Protein AF-A0A427Y6M8-F1 (afdb_monomer_lite)

Sequence (127 aa):
MPAAASPSAKWTPEHDTALLRAVVATVLANRRNIYATTGLEDVAGNGGSRINQKIQQMLKKLAAAQGRPDIVDDEVAANSTARGGGAGGAPKKVKKEKNAGGPSKKRKVKVEDSDDDIKVKVSDDDE

Foldseek 3Di:
DDPPDDPPDPDDLVNVVVVLLVVLLVCLVCVVVVCVDPPNVVVCPPPCPVVVVVSLVVSLVVCVVSVHSVSNVVSVVVVVVVVVPPPDCPDPPPPDDDDDDDDDDDDDDDDDDDDDDPPDDDDDDDD

Radius of gyration: 26.8 Å; chains: 1; bounding box: 79×78×35 Å

Secondary structure (DSSP, 8-state):
-PPP--S-PPP-HHHHHHHHHHHHHHHHHSHHHHHTSTT-GGG-TTTTHHHHHHHHHHHHHHHHHTT-THHHHHHHHHHHHHHH--S----------------------------------------

Organism: NCBI:txid105984

Structure (mmCIF, N/CA/C/O backbone):
data_AF-A0A427Y6M8-F1
#
_entry.id   AF-A0A427Y6M8-F1
#
loop_
_atom_site.group_PDB
_atom_site.id
_atom_site.type_symbol
_atom_site.label_atom_id
_atom_site.label_alt_id
_atom_site.label_comp_id
_atom_site.label_asym_id
_atom_site.label_entity_id
_atom_site.label_seq_id
_atom_site.pdbx_PDB_ins_code
_atom_site.Cartn_x
_atom_site.Cartn_y
_atom_site.Cartn_z
_atom_site.occupancy
_atom_site.B_iso_or_equiv
_atom_site.auth_seq_id
_atom_site.auth_comp_id
_atom_site.auth_asym_id
_atom_site.auth_atom_id
_atom_site.pdbx_PDB_model_num
ATOM 1 N N . MET A 1 1 ? 15.957 -28.138 4.719 1.00 49.00 1 MET A N 1
ATOM 2 C CA . MET A 1 1 ? 17.216 -27.894 3.986 1.00 49.00 1 MET A CA 1
ATOM 3 C C . MET A 1 1 ? 17.321 -26.398 3.729 1.00 49.00 1 MET A C 1
ATOM 5 O O . MET A 1 1 ? 16.416 -25.882 3.084 1.00 49.00 1 MET A O 1
ATOM 9 N N . PRO A 1 2 ? 18.308 -25.680 4.291 1.00 52.09 2 PRO A N 1
ATOM 10 C CA . PRO A 1 2 ? 18.488 -24.260 4.003 1.00 52.09 2 PRO A CA 1
ATOM 11 C C . PRO A 1 2 ? 19.021 -24.099 2.574 1.00 52.09 2 PRO A C 1
ATOM 13 O O . PRO A 1 2 ? 20.014 -24.724 2.206 1.00 52.09 2 PRO A O 1
ATOM 16 N N . ALA A 1 3 ? 18.322 -23.314 1.755 1.00 58.84 3 ALA A N 1
ATOM 17 C CA . ALA A 1 3 ? 18.738 -23.015 0.392 1.00 58.84 3 ALA A CA 1
ATOM 18 C C . ALA A 1 3 ? 20.065 -22.243 0.420 1.00 58.84 3 ALA A C 1
ATOM 20 O O . ALA A 1 3 ? 20.180 -21.232 1.114 1.00 58.84 3 ALA A O 1
ATOM 21 N N . ALA A 1 4 ? 21.065 -22.742 -0.309 1.00 55.09 4 ALA A N 1
ATOM 22 C CA . ALA A 1 4 ? 22.358 -22.091 -0.450 1.00 55.09 4 ALA A CA 1
ATOM 23 C C . ALA A 1 4 ? 22.159 -20.671 -1.002 1.00 55.09 4 ALA A C 1
ATOM 25 O O . ALA A 1 4 ? 21.616 -20.491 -2.096 1.00 55.09 4 ALA A O 1
ATOM 26 N N . ALA A 1 5 ? 22.565 -19.668 -0.221 1.00 59.62 5 ALA A N 1
ATOM 27 C CA . ALA A 1 5 ? 22.539 -18.276 -0.639 1.00 59.62 5 ALA A CA 1
ATOM 28 C C . ALA A 1 5 ? 23.424 -18.126 -1.882 1.00 59.62 5 ALA A C 1
ATOM 30 O O . ALA A 1 5 ? 24.639 -18.310 -1.831 1.00 59.62 5 ALA A O 1
ATOM 31 N N . SER A 1 6 ? 22.779 -17.857 -3.014 1.00 59.47 6 SER A N 1
ATOM 32 C CA . SER A 1 6 ? 23.452 -17.598 -4.282 1.00 59.47 6 SER A CA 1
ATOM 33 C C . SER A 1 6 ? 24.286 -16.312 -4.186 1.00 59.47 6 SER A C 1
ATOM 35 O O . SER A 1 6 ? 23.943 -15.432 -3.389 1.00 59.47 6 SER A O 1
ATOM 37 N N . PRO A 1 7 ? 25.380 -16.193 -4.967 1.00 60.91 7 PRO A N 1
ATOM 38 C CA . PRO A 1 7 ? 26.254 -15.022 -4.953 1.00 60.91 7 PRO A CA 1
ATOM 39 C C . PRO A 1 7 ? 25.424 -13.753 -5.138 1.00 60.91 7 PRO A C 1
ATOM 41 O O . PRO A 1 7 ? 24.526 -13.733 -5.978 1.00 60.91 7 PRO A O 1
ATOM 44 N N . SER A 1 8 ? 25.713 -12.739 -4.319 1.00 67.81 8 SER A N 1
ATOM 45 C CA . SER A 1 8 ? 25.026 -11.446 -4.214 1.00 67.81 8 SER A CA 1
ATOM 46 C C . SER A 1 8 ? 24.464 -10.954 -5.551 1.00 67.81 8 SER A C 1
ATOM 48 O O . SER A 1 8 ? 25.147 -10.300 -6.343 1.00 67.81 8 SER A O 1
ATOM 50 N N . ALA A 1 9 ? 23.197 -11.286 -5.810 1.00 74.56 9 ALA A N 1
ATOM 51 C CA . ALA A 1 9 ? 22.506 -10.846 -7.007 1.00 74.56 9 ALA A CA 1
ATOM 52 C C . ALA A 1 9 ? 22.528 -9.314 -7.029 1.00 74.56 9 ALA A C 1
ATOM 54 O O . ALA A 1 9 ? 22.143 -8.665 -6.053 1.00 74.56 9 ALA A O 1
ATOM 55 N N . LYS A 1 10 ? 23.027 -8.730 -8.124 1.00 84.56 10 LYS A N 1
ATOM 56 C CA . LYS A 1 10 ? 23.027 -7.275 -8.287 1.00 84.56 10 LYS A CA 1
ATOM 57 C C . LYS A 1 10 ? 21.583 -6.787 -8.242 1.00 84.56 10 LYS A C 1
ATOM 59 O O . LYS A 1 10 ? 20.711 -7.358 -8.894 1.00 84.56 10 LYS A O 1
ATOM 64 N N . TRP A 1 11 ? 21.341 -5.745 -7.459 1.00 87.06 11 TRP A N 1
ATOM 65 C CA . TRP A 1 11 ? 20.030 -5.123 -7.368 1.00 87.06 11 TRP A CA 1
ATOM 66 C C . TRP A 1 11 ? 19.650 -4.527 -8.729 1.00 87.06 11 TRP A C 1
ATOM 68 O O . TRP A 1 11 ? 20.402 -3.722 -9.280 1.00 87.06 11 TRP A O 1
ATOM 78 N N . THR A 1 12 ? 18.525 -4.960 -9.297 1.00 89.69 12 THR A N 1
ATOM 79 C CA . THR A 1 12 ? 18.011 -4.485 -10.584 1.00 89.69 12 THR A CA 1
ATOM 80 C C . THR A 1 12 ? 16.751 -3.644 -10.358 1.00 89.69 12 THR A C 1
ATOM 82 O O . THR A 1 12 ? 16.056 -3.845 -9.361 1.00 89.69 12 THR A O 1
ATOM 85 N N . PRO A 1 13 ? 16.382 -2.762 -11.304 1.00 86.38 13 PRO A N 1
ATOM 86 C CA . PRO A 1 13 ? 15.127 -2.003 -11.230 1.00 86.38 13 PRO A CA 1
ATOM 87 C C . PRO A 1 13 ? 13.860 -2.883 -11.198 1.00 86.38 13 PRO A C 1
ATOM 89 O O . PRO A 1 13 ? 12.780 -2.452 -10.784 1.00 86.38 13 PRO A O 1
ATOM 92 N N . GLU A 1 14 ? 13.967 -4.135 -11.648 1.00 87.50 14 GLU A N 1
ATOM 93 C CA . GLU A 1 14 ? 12.881 -5.113 -11.542 1.00 87.50 14 GLU A CA 1
ATOM 94 C C . GLU A 1 14 ? 12.641 -5.528 -10.089 1.00 87.50 14 GLU A C 1
ATOM 96 O O . GLU A 1 14 ? 11.488 -5.687 -9.683 1.00 87.50 14 GLU A O 1
ATOM 101 N N . HIS A 1 15 ? 13.703 -5.628 -9.281 1.00 89.06 15 HIS A N 1
ATOM 102 C CA . HIS A 1 15 ? 13.581 -5.885 -7.849 1.00 89.06 15 HIS A CA 1
ATOM 103 C C . HIS A 1 15 ? 12.894 -4.721 -7.131 1.00 89.06 15 HIS A C 1
ATOM 105 O O . HIS A 1 15 ? 12.022 -4.974 -6.304 1.00 89.06 15 HIS A O 1
ATOM 111 N N . ASP A 1 16 ? 13.192 -3.468 -7.499 1.00 89.12 16 ASP A N 1
ATOM 112 C CA . ASP A 1 16 ? 12.482 -2.296 -6.960 1.00 89.12 16 ASP A CA 1
ATOM 113 C C . ASP A 1 16 ? 10.986 -2.351 -7.272 1.00 89.12 16 ASP A C 1
ATOM 115 O O . ASP A 1 16 ? 10.144 -2.105 -6.408 1.00 89.12 16 ASP A O 1
ATOM 119 N N . THR A 1 17 ? 10.640 -2.755 -8.495 1.00 88.69 17 THR A N 1
ATOM 120 C CA . THR A 1 17 ? 9.244 -2.913 -8.921 1.00 88.69 17 THR A CA 1
ATOM 121 C C . THR A 1 17 ? 8.536 -4.012 -8.125 1.00 88.69 17 THR A C 1
ATOM 123 O O . THR A 1 17 ? 7.415 -3.818 -7.647 1.00 88.69 17 THR A O 1
ATOM 126 N N . ALA A 1 18 ? 9.177 -5.173 -7.973 1.00 90.19 18 ALA A N 1
ATOM 127 C CA . ALA A 1 18 ? 8.627 -6.297 -7.224 1.00 90.19 18 ALA A CA 1
ATOM 128 C C . ALA A 1 18 ? 8.467 -5.959 -5.736 1.00 90.19 18 ALA A C 1
ATOM 130 O O . ALA A 1 18 ? 7.437 -6.272 -5.136 1.00 90.19 18 ALA A O 1
ATOM 131 N N . LEU A 1 19 ? 9.451 -5.266 -5.158 1.00 91.06 19 LEU A N 1
ATOM 132 C CA . LEU A 1 19 ? 9.412 -4.791 -3.782 1.00 91.06 19 LEU A CA 1
ATOM 133 C C . LEU A 1 19 ? 8.274 -3.791 -3.584 1.00 91.06 19 LEU A C 1
ATOM 135 O O . LEU A 1 19 ? 7.488 -3.941 -2.652 1.00 91.06 19 LEU A O 1
ATOM 139 N N . LEU A 1 20 ? 8.136 -2.814 -4.483 1.00 90.62 20 LEU A N 1
ATOM 140 C CA . LEU A 1 20 ? 7.060 -1.829 -4.439 1.00 90.62 20 LEU A CA 1
ATOM 141 C C . LEU A 1 20 ? 5.686 -2.510 -4.458 1.00 90.62 20 LEU A C 1
ATOM 143 O O . LEU A 1 20 ? 4.834 -2.209 -3.620 1.00 90.62 20 LEU A O 1
ATOM 147 N N . ARG A 1 21 ? 5.493 -3.472 -5.367 1.00 90.81 21 ARG A N 1
ATOM 148 C CA . ARG A 1 21 ? 4.262 -4.265 -5.453 1.00 90.81 21 ARG A 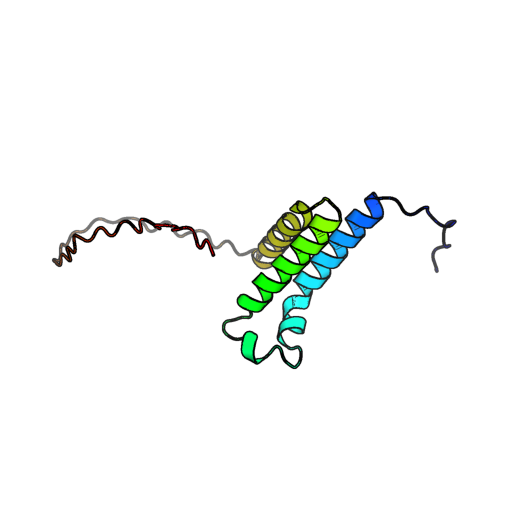CA 1
ATOM 149 C C . ARG A 1 21 ? 3.993 -5.030 -4.153 1.00 90.81 21 ARG A C 1
ATOM 151 O O . ARG A 1 21 ? 2.887 -4.961 -3.619 1.00 90.81 21 ARG A O 1
ATOM 158 N N . ALA A 1 22 ? 5.004 -5.703 -3.603 1.00 91.50 22 ALA A N 1
ATOM 159 C CA . ALA A 1 22 ? 4.880 -6.448 -2.351 1.00 91.50 22 ALA A CA 1
ATOM 160 C C . ALA A 1 22 ? 4.527 -5.539 -1.160 1.00 91.50 22 ALA A C 1
ATOM 162 O O . ALA A 1 22 ? 3.675 -5.893 -0.340 1.00 91.50 22 ALA A O 1
ATOM 163 N N . VAL A 1 23 ? 5.130 -4.350 -1.076 1.00 91.62 23 VAL A N 1
ATOM 164 C CA . VAL A 1 23 ? 4.834 -3.354 -0.035 1.00 91.62 23 VAL A CA 1
ATOM 165 C C . VAL A 1 23 ? 3.386 -2.881 -0.143 1.00 91.62 23 VAL A C 1
ATOM 167 O O . VAL A 1 23 ? 2.656 -2.920 0.850 1.00 91.62 23 VAL A O 1
ATOM 170 N N . VAL A 1 24 ? 2.938 -2.494 -1.341 1.00 91.19 24 VAL A N 1
ATOM 171 C CA . VAL A 1 24 ? 1.555 -2.055 -1.591 1.00 91.19 24 VAL A CA 1
ATOM 172 C C . VAL A 1 24 ? 0.562 -3.149 -1.190 1.00 91.19 24 VAL A C 1
ATOM 174 O O . VAL A 1 24 ? -0.352 -2.891 -0.401 1.00 91.19 24 VAL A O 1
ATOM 177 N N . ALA A 1 25 ? 0.768 -4.381 -1.660 1.00 90.50 25 ALA A N 1
ATOM 178 C CA . ALA A 1 25 ? -0.095 -5.516 -1.341 1.00 90.50 25 ALA A CA 1
ATOM 179 C C . ALA A 1 25 ? -0.159 -5.785 0.173 1.00 90.50 25 ALA A C 1
ATOM 181 O O . ALA A 1 25 ? -1.245 -5.950 0.736 1.00 90.50 25 ALA A O 1
ATOM 182 N N . THR A 1 26 ? 0.987 -5.750 0.859 1.00 92.25 26 THR A N 1
ATOM 183 C CA . THR A 1 26 ? 1.079 -5.995 2.308 1.00 92.25 26 THR A CA 1
ATOM 184 C C . THR A 1 26 ? 0.341 -4.929 3.116 1.00 92.25 26 THR A C 1
ATOM 186 O O . THR A 1 26 ? -0.396 -5.255 4.053 1.00 92.25 26 THR A O 1
ATOM 189 N N . VAL A 1 27 ? 0.482 -3.654 2.741 1.00 91.56 27 VAL A N 1
ATOM 190 C CA . VAL A 1 27 ? -0.231 -2.540 3.384 1.00 91.56 27 VAL A CA 1
ATOM 191 C C . VAL A 1 27 ? -1.738 -2.671 3.164 1.00 91.56 27 VAL A C 1
ATOM 193 O O . VAL A 1 27 ? -2.524 -2.537 4.104 1.00 91.56 27 VAL A O 1
ATOM 196 N N . LEU A 1 28 ? -2.162 -2.987 1.937 1.00 88.69 28 LEU A N 1
ATOM 197 C CA . LEU A 1 28 ? -3.576 -3.140 1.606 1.00 88.69 28 LEU A CA 1
ATOM 198 C C . LEU A 1 28 ? -4.218 -4.380 2.260 1.00 88.69 28 LEU A C 1
ATOM 200 O O 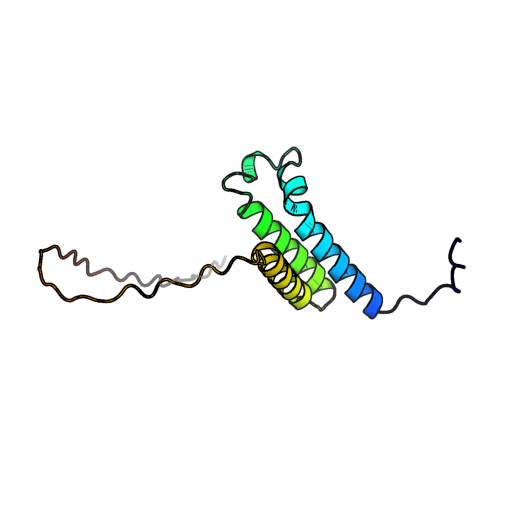. LEU A 1 28 ? -5.417 -4.352 2.566 1.00 88.69 28 LEU A O 1
ATOM 204 N N . ALA A 1 29 ? -3.461 -5.452 2.497 1.00 88.44 29 ALA A N 1
ATOM 205 C CA . ALA A 1 29 ? -3.923 -6.635 3.224 1.00 88.44 29 ALA A CA 1
ATOM 206 C C . ALA A 1 29 ? -4.108 -6.350 4.726 1.00 88.44 29 ALA A C 1
ATOM 208 O O . ALA A 1 29 ? -5.118 -6.738 5.315 1.00 88.44 29 ALA A O 1
ATOM 209 N N . ASN A 1 30 ? -3.194 -5.585 5.330 1.00 89.38 30 ASN A N 1
ATOM 210 C CA . ASN A 1 30 ? -3.181 -5.292 6.768 1.00 89.38 30 ASN A CA 1
ATOM 211 C C . ASN A 1 30 ? -3.960 -4.027 7.174 1.00 89.38 30 ASN A C 1
ATOM 213 O O . ASN A 1 30 ? -3.835 -3.557 8.303 1.00 89.38 30 ASN A O 1
ATOM 217 N N . ARG A 1 31 ? -4.821 -3.488 6.297 1.00 87.50 31 ARG A N 1
ATOM 218 C CA . ARG A 1 31 ? -5.593 -2.249 6.542 1.00 87.50 31 ARG A CA 1
ATOM 219 C C . ARG A 1 31 ? -6.344 -2.220 7.872 1.00 87.50 31 ARG A C 1
ATOM 221 O O . ARG A 1 31 ? -6.397 -1.179 8.512 1.00 87.50 31 ARG A O 1
ATOM 228 N N . ARG A 1 32 ? -6.903 -3.354 8.302 1.00 85.25 32 ARG A N 1
ATOM 229 C CA . ARG A 1 32 ? -7.625 -3.448 9.583 1.00 85.25 32 ARG A CA 1
ATOM 230 C C . ARG A 1 32 ? -6.732 -3.141 10.784 1.00 85.25 32 ARG A C 1
ATOM 232 O O . ARG A 1 32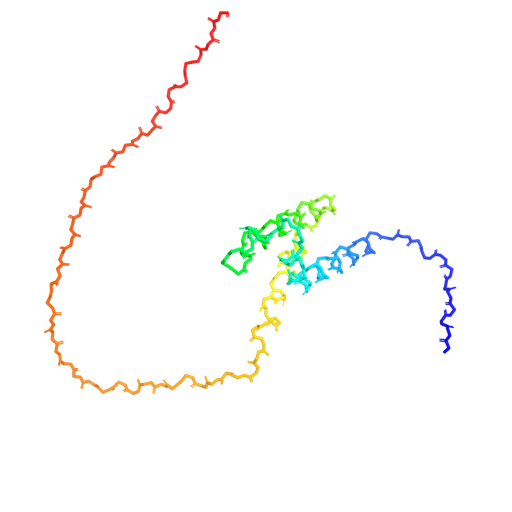 ? -7.175 -2.440 11.683 1.00 85.25 32 ARG A O 1
ATOM 239 N N . ASN A 1 33 ? -5.484 -3.605 10.765 1.00 89.06 33 ASN A N 1
ATOM 240 C CA . ASN A 1 33 ? -4.528 -3.338 11.841 1.00 89.06 33 ASN A CA 1
ATOM 241 C C . ASN A 1 33 ? -4.126 -1.858 11.853 1.00 89.06 33 ASN A C 1
ATOM 243 O O . ASN A 1 33 ? -3.985 -1.261 12.914 1.00 89.06 33 ASN A O 1
ATOM 247 N N . ILE A 1 34 ? -4.030 -1.243 10.670 1.00 88.06 34 ILE A N 1
ATOM 248 C CA . ILE A 1 34 ? -3.754 0.193 10.537 1.00 88.06 34 ILE A CA 1
ATOM 249 C C . ILE A 1 34 ? -4.897 1.023 11.143 1.00 88.06 34 ILE A C 1
ATOM 251 O O . ILE A 1 34 ? -4.649 2.029 11.796 1.00 88.06 34 ILE A O 1
ATOM 255 N N . TYR A 1 35 ? -6.152 0.593 10.982 1.00 88.56 35 TYR A N 1
ATOM 256 C CA . TYR A 1 35 ? -7.302 1.292 11.574 1.00 88.56 35 TYR A CA 1
ATOM 257 C C . TYR A 1 35 ? -7.356 1.177 13.100 1.00 88.56 35 TYR A C 1
ATOM 259 O O . TYR A 1 35 ? -7.921 2.050 13.744 1.00 88.56 35 TYR A O 1
ATOM 267 N N . ALA A 1 36 ? -6.773 0.118 13.663 1.00 86.44 36 ALA A N 1
ATOM 268 C CA . ALA A 1 36 ? -6.704 -0.125 15.103 1.00 86.44 36 ALA A CA 1
ATOM 269 C C . ALA A 1 36 ? -5.442 0.467 15.758 1.00 86.44 36 ALA A C 1
ATOM 271 O O . ALA A 1 36 ? -5.161 0.189 16.920 1.00 86.44 36 ALA A O 1
ATOM 272 N N . THR A 1 37 ? -4.639 1.231 15.012 1.00 89.00 37 THR A N 1
ATOM 273 C CA . THR A 1 37 ? -3.433 1.858 15.558 1.00 89.00 37 THR A CA 1
ATOM 274 C C . THR A 1 37 ? -3.823 3.027 16.463 1.00 89.00 37 THR A C 1
ATOM 276 O O . THR A 1 37 ? -4.657 3.857 16.092 1.00 89.00 37 THR A O 1
ATOM 279 N N . THR A 1 38 ? -3.202 3.106 17.639 1.00 88.62 38 THR A N 1
ATOM 280 C CA . THR A 1 38 ? -3.441 4.179 18.608 1.00 88.62 38 THR A CA 1
ATOM 281 C C . THR A 1 38 ? -3.206 5.552 17.969 1.00 88.62 38 THR A C 1
ATOM 283 O O . THR A 1 38 ? -2.210 5.777 17.281 1.00 88.62 38 THR A O 1
ATOM 286 N N . GLY A 1 39 ? -4.158 6.471 18.155 1.00 86.56 39 GLY A N 1
ATOM 287 C CA . GLY A 1 39 ? -4.137 7.812 17.550 1.00 86.56 39 GLY A CA 1
ATOM 288 C C . GLY A 1 39 ? -4.799 7.931 16.168 1.00 86.56 39 GLY A C 1
ATOM 289 O O . GLY A 1 39 ? -4.923 9.038 15.652 1.00 86.56 39 GLY A O 1
ATOM 290 N N . LEU A 1 40 ? -5.261 6.827 15.569 1.00 83.56 40 LEU A N 1
ATOM 291 C CA . LEU A 1 40 ? -6.081 6.832 14.343 1.00 83.56 40 LEU A CA 1
ATOM 292 C C . LEU A 1 40 ? -7.560 6.501 14.603 1.00 83.56 40 LEU A C 1
ATOM 294 O O . LEU A 1 40 ? -8.367 6.545 13.673 1.00 83.56 40 LEU A O 1
ATOM 298 N N . GLU A 1 41 ? -7.911 6.212 15.855 1.00 82.81 41 GLU A N 1
ATOM 299 C CA . GLU A 1 41 ? -9.240 5.771 16.300 1.00 82.81 41 GLU A CA 1
ATOM 300 C C . GLU A 1 41 ? -10.338 6.780 15.928 1.00 82.81 41 GLU A C 1
ATOM 302 O O . GLU A 1 41 ? -11.348 6.404 15.330 1.00 82.81 41 GLU A O 1
ATOM 307 N N . ASP A 1 42 ? -10.088 8.073 16.147 1.00 82.88 42 ASP A N 1
ATOM 308 C CA . ASP A 1 42 ? -11.040 9.154 15.846 1.00 82.88 42 ASP A CA 1
ATOM 309 C C . ASP A 1 42 ? -11.341 9.286 14.345 1.00 82.88 42 ASP A C 1
ATOM 311 O O . ASP A 1 42 ? -12.413 9.729 13.930 1.00 82.88 42 ASP A O 1
ATOM 315 N N . VAL A 1 43 ? -10.387 8.886 13.501 1.00 81.88 43 VAL A N 1
ATOM 316 C CA . VAL A 1 43 ? -10.475 8.990 12.037 1.00 81.88 43 VAL A CA 1
ATOM 317 C C . VAL A 1 43 ? -10.940 7.671 11.406 1.00 81.88 43 VAL A C 1
ATOM 319 O O . VAL A 1 43 ? -11.242 7.621 10.209 1.00 81.88 43 VAL A O 1
ATOM 322 N N . ALA A 1 44 ? -11.033 6.598 12.197 1.00 78.25 44 ALA A N 1
ATOM 323 C CA . ALA A 1 44 ? -11.498 5.285 11.761 1.00 78.25 44 ALA A CA 1
ATOM 324 C C . ALA A 1 44 ? -13.032 5.198 11.613 1.00 78.25 44 ALA A C 1
ATOM 326 O O . ALA A 1 44 ? -13.538 4.225 11.038 1.00 78.25 44 ALA A O 1
ATOM 327 N N . GLY A 1 45 ? -13.773 6.221 12.062 1.00 76.19 45 GLY A N 1
ATOM 328 C CA . GLY A 1 45 ? -15.225 6.333 11.891 1.00 76.19 45 GLY A CA 1
ATOM 329 C C . GLY A 1 45 ? -15.681 6.118 10.438 1.00 76.19 45 GLY A C 1
ATOM 330 O O . GLY A 1 45 ? -15.016 6.536 9.489 1.00 76.19 45 GLY A O 1
ATOM 331 N N . ASN A 1 46 ? -16.823 5.443 10.254 1.00 71.62 46 ASN A N 1
ATOM 332 C CA . ASN A 1 46 ? -17.381 5.035 8.950 1.00 71.62 46 ASN A CA 1
ATOM 333 C C . ASN A 1 46 ? -16.508 4.045 8.154 1.00 71.62 46 ASN A C 1
ATOM 335 O O . ASN A 1 46 ? -16.319 4.181 6.942 1.00 71.62 46 ASN A O 1
ATOM 339 N N . GLY A 1 47 ? -15.977 3.022 8.829 1.00 74.69 47 GLY A N 1
ATOM 340 C CA . GLY A 1 47 ? -15.319 1.891 8.164 1.00 74.69 47 GLY A CA 1
ATOM 341 C C . GLY A 1 47 ? -13.954 2.224 7.558 1.00 74.69 47 GLY A C 1
ATOM 342 O O . GLY A 1 47 ? -13.524 1.554 6.619 1.00 74.69 47 GLY A O 1
ATOM 343 N N . GLY A 1 48 ? -13.276 3.258 8.069 1.00 83.38 48 GLY A N 1
ATOM 344 C CA . GLY A 1 48 ? -11.905 3.592 7.681 1.00 83.38 48 GLY A CA 1
ATOM 345 C C . GLY A 1 48 ? -11.748 4.176 6.273 1.00 83.38 48 GLY A C 1
ATOM 346 O O . GLY A 1 48 ? -10.640 4.164 5.737 1.00 83.38 48 GLY A O 1
ATOM 347 N N . SER A 1 49 ? -12.817 4.702 5.658 1.00 86.94 49 SER A N 1
ATOM 348 C CA . SER A 1 49 ? -12.779 5.262 4.292 1.00 86.94 49 SER A CA 1
ATOM 349 C C . SER A 1 49 ? -11.724 6.368 4.133 1.00 86.94 49 SER A C 1
ATOM 351 O O . SER A 1 49 ? -10.901 6.326 3.215 1.00 86.94 49 SER A O 1
ATOM 353 N N . ARG A 1 50 ? -11.667 7.313 5.083 1.00 88.50 50 ARG A N 1
ATOM 354 C CA . ARG A 1 50 ? -10.709 8.432 5.064 1.00 88.50 50 ARG A CA 1
ATOM 355 C C . ARG A 1 50 ? -9.264 7.955 5.215 1.00 88.50 50 ARG A C 1
ATOM 357 O O . ARG A 1 50 ? -8.380 8.416 4.493 1.00 88.50 50 ARG A O 1
ATOM 364 N N . ILE A 1 51 ? -9.034 6.982 6.099 1.00 90.12 51 ILE A N 1
ATOM 365 C CA . ILE A 1 51 ? -7.720 6.355 6.277 1.00 90.12 51 ILE A CA 1
ATOM 366 C C . ILE A 1 51 ? -7.321 5.608 4.997 1.00 90.12 51 ILE A C 1
ATOM 368 O O . ILE A 1 51 ? -6.197 5.753 4.527 1.00 90.12 51 ILE A O 1
ATOM 372 N N . ASN A 1 52 ? -8.243 4.870 4.371 1.00 89.19 52 ASN A N 1
ATOM 373 C CA . ASN A 1 52 ? -7.982 4.153 3.122 1.00 89.19 52 ASN A CA 1
ATOM 374 C C . ASN A 1 52 ? -7.589 5.097 1.975 1.00 89.19 52 ASN A C 1
ATOM 376 O O . ASN A 1 52 ? -6.619 4.828 1.268 1.00 89.19 52 ASN A O 1
ATOM 380 N N . GLN A 1 53 ? -8.297 6.217 1.816 1.00 90.25 53 GLN A N 1
ATOM 381 C CA . GLN A 1 53 ? -7.939 7.243 0.833 1.00 90.25 53 GLN A CA 1
ATOM 382 C C . GLN A 1 53 ? -6.539 7.803 1.101 1.00 90.25 53 GLN A C 1
ATOM 384 O O . GLN A 1 53 ? -5.745 7.953 0.173 1.00 90.25 53 GLN A O 1
ATOM 389 N N . LYS A 1 54 ? -6.197 8.064 2.371 1.00 92.12 54 LYS A N 1
ATOM 390 C CA . LYS A 1 54 ? -4.871 8.575 2.728 1.00 92.12 54 LYS A CA 1
ATOM 391 C C . LYS A 1 54 ? -3.763 7.557 2.464 1.00 92.12 54 LYS A C 1
ATOM 393 O O . LYS A 1 54 ? -2.725 7.933 1.927 1.00 92.12 54 LYS A O 1
ATOM 398 N N . ILE A 1 55 ? -3.999 6.280 2.769 1.00 91.62 55 ILE A N 1
ATOM 399 C CA . ILE A 1 55 ? -3.084 5.178 2.440 1.00 91.62 55 ILE A CA 1
ATOM 400 C C . ILE A 1 55 ? -2.829 5.148 0.931 1.00 91.62 55 ILE A C 1
ATOM 402 O O . ILE A 1 55 ? -1.677 5.177 0.511 1.00 91.62 55 ILE A O 1
ATOM 406 N N . GLN A 1 56 ? -3.882 5.166 0.109 1.00 91.56 56 GLN A N 1
ATOM 407 C CA . GLN A 1 56 ? -3.738 5.169 -1.349 1.00 91.56 56 GLN A CA 1
ATOM 408 C C . GLN A 1 56 ? -2.978 6.403 -1.851 1.00 91.56 56 GLN A C 1
ATOM 410 O O . GLN A 1 56 ? -2.093 6.265 -2.687 1.00 91.56 56 GLN A O 1
ATOM 415 N N . GLN A 1 57 ? -3.245 7.596 -1.307 1.00 92.88 57 GLN A N 1
ATOM 416 C CA . GLN A 1 57 ? -2.482 8.804 -1.645 1.00 92.88 57 GLN A CA 1
ATOM 417 C C . GLN A 1 57 ? -0.988 8.671 -1.309 1.00 92.88 57 GLN A C 1
ATOM 419 O O . GLN A 1 57 ? -0.149 9.092 -2.104 1.00 92.88 57 GLN A O 1
ATOM 424 N N . MET A 1 58 ? -0.638 8.101 -0.150 1.00 92.50 58 MET A N 1
ATOM 425 C CA . MET A 1 58 ? 0.764 7.885 0.230 1.00 92.50 58 MET A CA 1
ATOM 426 C C . MET A 1 58 ? 1.442 6.852 -0.672 1.00 92.50 58 MET A C 1
ATOM 428 O O . MET A 1 58 ? 2.549 7.095 -1.146 1.00 92.50 58 MET A O 1
ATOM 432 N N . LEU A 1 59 ? 0.758 5.744 -0.968 1.00 91.19 59 LEU A N 1
ATOM 433 C CA . LEU A 1 59 ? 1.269 4.707 -1.863 1.00 91.19 59 LEU A CA 1
ATOM 434 C C . LEU A 1 59 ? 1.479 5.248 -3.281 1.00 91.19 59 LEU A C 1
ATOM 436 O O . LEU A 1 59 ? 2.528 5.002 -3.865 1.00 91.19 59 LEU A O 1
ATOM 440 N N . LYS A 1 60 ? 0.543 6.049 -3.811 1.00 91.81 60 LYS A N 1
ATOM 441 C CA . LYS A 1 60 ? 0.685 6.696 -5.127 1.00 91.81 60 LYS A CA 1
ATOM 442 C C . LYS A 1 60 ? 1.889 7.628 -5.186 1.00 91.81 60 LYS A C 1
ATOM 444 O O . LYS A 1 60 ? 2.617 7.600 -6.168 1.00 91.81 60 LYS A O 1
ATOM 449 N N . LYS A 1 61 ? 2.141 8.417 -4.136 1.00 92.19 61 LYS A N 1
ATOM 450 C CA . LYS A 1 61 ? 3.339 9.273 -4.058 1.00 92.19 61 LYS A CA 1
ATOM 451 C C . LYS A 1 61 ? 4.629 8.454 -4.044 1.00 92.19 61 LYS A C 1
ATOM 453 O O . LYS A 1 61 ? 5.577 8.810 -4.734 1.00 92.19 61 LYS A O 1
ATOM 458 N N . LEU A 1 62 ? 4.649 7.356 -3.291 1.00 89.12 62 LEU A N 1
ATOM 459 C CA . LEU A 1 62 ? 5.805 6.464 -3.205 1.00 89.12 62 LEU A CA 1
ATOM 460 C C . LEU A 1 62 ? 6.077 5.773 -4.550 1.00 89.12 62 LEU A C 1
ATOM 462 O O . LEU A 1 62 ? 7.216 5.725 -5.002 1.00 89.12 62 LEU A O 1
ATOM 466 N N . ALA A 1 63 ? 5.028 5.314 -5.231 1.00 89.44 63 ALA A N 1
ATOM 467 C CA . ALA A 1 63 ? 5.124 4.698 -6.549 1.00 89.44 63 ALA A CA 1
ATOM 468 C C . ALA A 1 63 ? 5.495 5.704 -7.655 1.00 89.44 63 ALA A C 1
ATOM 470 O O . ALA A 1 63 ? 6.299 5.394 -8.533 1.00 89.44 63 ALA A O 1
ATOM 471 N N . ALA A 1 64 ? 4.974 6.933 -7.583 1.00 89.81 64 ALA A N 1
ATOM 472 C CA . ALA A 1 64 ? 5.341 8.021 -8.487 1.00 89.81 64 ALA A CA 1
ATOM 473 C C . ALA A 1 64 ? 6.819 8.416 -8.345 1.00 89.81 64 ALA A C 1
ATOM 475 O O . ALA A 1 64 ? 7.476 8.661 -9.352 1.00 89.81 64 ALA A O 1
ATOM 476 N N . ALA A 1 65 ? 7.368 8.407 -7.124 1.00 87.12 65 ALA A N 1
ATOM 477 C CA . ALA A 1 65 ? 8.796 8.641 -6.894 1.00 87.12 65 ALA A CA 1
ATOM 478 C C . ALA A 1 65 ? 9.692 7.575 -7.554 1.00 87.12 65 ALA A C 1
ATOM 480 O O . ALA A 1 65 ? 10.834 7.863 -7.895 1.00 87.12 65 ALA A O 1
ATOM 481 N N . GLN A 1 66 ? 9.163 6.368 -7.774 1.00 85.69 66 GLN A N 1
ATOM 482 C CA . GLN A 1 66 ? 9.828 5.272 -8.489 1.00 85.69 66 GLN A CA 1
ATOM 483 C C . GLN A 1 66 ? 9.476 5.235 -9.990 1.00 85.69 66 GLN A C 1
ATOM 485 O O . GLN A 1 66 ? 9.813 4.280 -10.688 1.00 85.69 66 GLN A O 1
ATOM 490 N N . GLY A 1 67 ? 8.764 6.249 -10.499 1.00 86.19 67 GLY A N 1
ATOM 491 C CA . GLY A 1 67 ? 8.376 6.359 -11.908 1.00 86.19 67 GLY A CA 1
ATOM 492 C C . GLY A 1 67 ? 7.298 5.369 -12.361 1.00 86.19 67 GLY A C 1
ATOM 493 O O . GLY A 1 67 ? 7.134 5.170 -13.561 1.00 86.19 67 GLY A O 1
ATOM 494 N N . ARG A 1 68 ? 6.572 4.727 -11.434 1.00 84.50 68 ARG A N 1
ATOM 495 C CA . ARG A 1 68 ? 5.557 3.704 -11.747 1.00 84.50 68 ARG A CA 1
ATOM 496 C C . ARG A 1 68 ? 4.266 3.892 -10.938 1.00 84.50 68 ARG A C 1
ATOM 498 O O . ARG A 1 68 ? 3.954 3.053 -10.091 1.00 84.50 68 ARG A O 1
ATOM 505 N N . PRO A 1 69 ? 3.506 4.979 -11.162 1.00 83.38 69 PRO A N 1
ATOM 506 C CA . PRO A 1 69 ? 2.285 5.264 -10.402 1.00 83.38 69 PRO A CA 1
ATOM 507 C C . PRO A 1 69 ? 1.191 4.197 -10.584 1.00 83.38 69 PRO A C 1
ATOM 509 O O . PRO A 1 69 ? 0.421 3.957 -9.652 1.00 83.38 69 PRO A O 1
ATOM 512 N N . ASP A 1 70 ? 1.165 3.522 -11.736 1.00 87.25 70 ASP A N 1
ATOM 513 C CA . ASP A 1 70 ? 0.094 2.598 -12.140 1.00 87.25 70 ASP A CA 1
ATOM 514 C C . ASP A 1 70 ? 0.00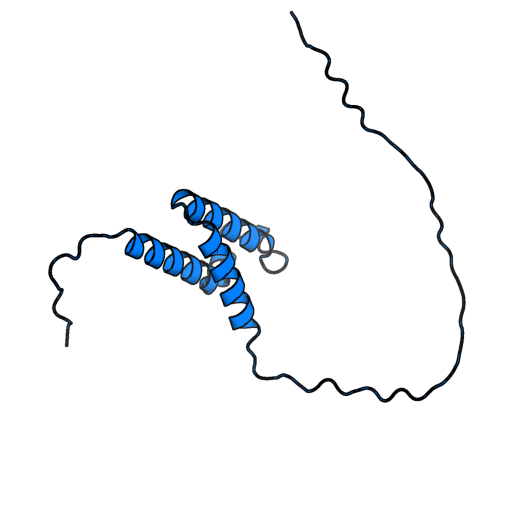6 1.342 -11.257 1.00 87.25 70 ASP A C 1
ATOM 516 O O . ASP A 1 70 ? -1.074 0.795 -11.043 1.00 87.25 70 ASP A O 1
ATOM 520 N N . ILE A 1 71 ? 1.123 0.938 -10.638 1.00 88.00 71 ILE A N 1
ATOM 521 C CA . ILE A 1 71 ? 1.202 -0.263 -9.786 1.00 88.00 71 ILE A CA 1
ATOM 522 C C . ILE A 1 71 ? 0.223 -0.188 -8.612 1.00 88.00 71 ILE A C 1
ATOM 524 O O . ILE A 1 71 ? -0.313 -1.204 -8.176 1.00 88.00 71 ILE A O 1
ATOM 528 N N . VAL A 1 72 ? -0.017 1.009 -8.076 1.00 87.12 72 VAL A N 1
ATOM 529 C CA . VAL A 1 72 ? -0.920 1.167 -6.932 1.00 87.12 72 VAL A CA 1
ATOM 530 C C . VAL A 1 72 ? -2.366 0.952 -7.353 1.00 87.12 72 VAL A C 1
ATOM 532 O O . VAL A 1 72 ? -3.123 0.335 -6.608 1.00 87.12 72 VAL A O 1
ATOM 535 N N . ASP A 1 73 ? -2.751 1.445 -8.528 1.00 87.44 73 ASP A N 1
ATOM 536 C CA . ASP A 1 73 ? -4.110 1.292 -9.042 1.00 87.44 73 ASP A CA 1
ATOM 537 C C . ASP A 1 73 ? -4.391 -0.167 -9.436 1.00 87.44 73 ASP A C 1
ATOM 539 O O . ASP A 1 73 ? -5.446 -0.695 -9.072 1.00 87.44 73 ASP A O 1
ATOM 543 N N . ASP A 1 74 ? -3.410 -0.855 -10.029 1.00 88.31 74 ASP A N 1
ATOM 544 C CA . ASP A 1 74 ? -3.480 -2.293 -10.319 1.00 88.31 74 ASP A CA 1
ATOM 545 C C . ASP A 1 74 ? -3.690 -3.131 -9.047 1.00 88.31 74 ASP A C 1
ATOM 547 O O . ASP A 1 74 ? -4.586 -3.976 -8.980 1.00 88.31 74 ASP A O 1
ATOM 551 N N . GLU A 1 75 ? -2.903 -2.877 -7.998 1.00 88.88 75 GLU A N 1
ATOM 552 C CA . GLU A 1 75 ? -2.996 -3.626 -6.738 1.00 88.88 75 GLU A CA 1
ATOM 553 C C . GLU A 1 75 ? -4.279 -3.307 -5.957 1.00 88.88 75 GLU A C 1
ATOM 555 O O . GLU A 1 75 ? -4.879 -4.181 -5.318 1.00 88.88 75 GLU A O 1
ATOM 560 N N . VAL A 1 76 ? -4.753 -2.058 -6.011 1.00 86.81 76 VAL A N 1
ATOM 561 C CA . VAL A 1 76 ? -6.042 -1.676 -5.417 1.00 86.81 76 VAL A CA 1
ATOM 562 C C . VAL A 1 76 ? -7.192 -2.381 -6.136 1.00 86.81 76 VAL A C 1
ATOM 564 O O . VAL A 1 76 ? -8.086 -2.908 -5.461 1.00 86.81 76 VAL A O 1
ATOM 567 N N . ALA A 1 77 ? -7.160 -2.438 -7.471 1.00 86.12 77 ALA A N 1
ATOM 568 C CA . ALA A 1 77 ? -8.142 -3.162 -8.269 1.00 86.12 77 ALA A CA 1
ATOM 569 C C . ALA A 1 77 ? -8.118 -4.664 -7.944 1.00 86.12 77 ALA A C 1
ATOM 571 O O . ALA A 1 77 ? -9.155 -5.214 -7.562 1.00 86.12 77 ALA A O 1
ATOM 572 N N . ALA A 1 78 ? -6.941 -5.296 -7.960 1.00 84.88 78 ALA A N 1
ATOM 573 C CA . ALA A 1 78 ? -6.765 -6.715 -7.649 1.00 84.88 78 ALA A CA 1
ATOM 574 C C . ALA A 1 78 ? -7.295 -7.089 -6.251 1.00 84.88 78 ALA A C 1
ATOM 576 O O . ALA A 1 78 ? -7.996 -8.094 -6.073 1.00 84.88 78 ALA A O 1
ATOM 577 N N . ASN A 1 79 ? -7.040 -6.246 -5.247 1.00 79.81 79 ASN A N 1
ATOM 578 C CA . ASN A 1 79 ? -7.509 -6.489 -3.884 1.00 79.81 79 ASN A CA 1
ATOM 579 C C . ASN A 1 79 ? -9.026 -6.257 -3.720 1.00 79.81 79 ASN A C 1
ATOM 581 O O . ASN A 1 79 ? -9.663 -6.849 -2.845 1.00 79.81 79 ASN A O 1
ATOM 585 N N . SER A 1 80 ? -9.633 -5.407 -4.554 1.00 75.75 80 SER A N 1
ATOM 586 C CA . SER A 1 80 ? -11.091 -5.229 -4.570 1.00 75.75 80 SER A CA 1
ATOM 587 C C . SER A 1 80 ? -11.803 -6.470 -5.124 1.00 75.75 80 SER A C 1
ATOM 589 O O . SER A 1 80 ? -12.786 -6.929 -4.540 1.00 75.75 80 SER A O 1
ATOM 591 N N . THR A 1 81 ? -11.241 -7.095 -6.164 1.00 65.50 81 THR A N 1
ATOM 592 C CA . THR A 1 81 ? -11.746 -8.349 -6.737 1.00 65.50 81 THR A CA 1
ATOM 593 C C . THR A 1 81 ? -11.555 -9.545 -5.807 1.00 65.50 81 THR A C 1
ATOM 595 O O . THR A 1 81 ? -12.460 -10.369 -5.690 1.00 65.50 81 THR A O 1
ATOM 598 N N . ALA A 1 82 ? -10.446 -9.614 -5.062 1.00 60.50 82 ALA A N 1
ATOM 599 C CA . ALA A 1 82 ? -10.199 -10.694 -4.101 1.00 60.50 82 ALA A CA 1
ATOM 600 C C . ALA A 1 82 ? -11.232 -10.734 -2.958 1.00 60.50 82 ALA A C 1
ATOM 602 O O . ALA A 1 82 ? -11.568 -11.803 -2.454 1.00 60.50 82 ALA A O 1
ATOM 603 N N . ARG A 1 83 ? -11.785 -9.578 -2.567 1.00 57.97 83 ARG A N 1
ATOM 604 C CA . ARG A 1 83 ? -12.836 -9.482 -1.536 1.00 57.97 83 ARG A CA 1
ATOM 605 C C . ARG A 1 83 ? -14.256 -9.693 -2.071 1.00 57.97 83 ARG A C 1
ATOM 607 O O . ARG A 1 83 ? -15.147 -9.981 -1.279 1.00 57.97 83 ARG A O 1
ATOM 614 N N . GLY A 1 84 ? -14.459 -9.566 -3.384 1.00 50.50 84 GLY A N 1
ATOM 615 C CA . GLY A 1 84 ? -15.723 -9.862 -4.070 1.00 50.50 84 GLY A CA 1
ATOM 616 C C . GLY A 1 84 ? -15.835 -11.299 -4.595 1.00 50.50 84 GLY A C 1
ATOM 617 O O . GLY A 1 84 ? -16.917 -11.715 -4.997 1.00 50.50 84 GLY A O 1
ATOM 618 N N . GLY A 1 85 ? -14.744 -12.071 -4.562 1.00 43.12 85 GLY A N 1
ATOM 619 C CA . GLY A 1 85 ? -14.637 -13.443 -5.073 1.00 43.12 85 GLY A CA 1
ATOM 620 C C . GLY A 1 85 ? -15.295 -14.525 -4.212 1.00 43.12 85 GLY A C 1
ATOM 621 O O . GLY A 1 85 ? -14.832 -15.663 -4.193 1.00 43.12 85 GLY A O 1
ATOM 622 N N . GLY A 1 86 ? -16.371 -14.193 -3.497 1.00 41.69 86 GLY A N 1
ATOM 623 C CA . GLY A 1 86 ? -17.278 -15.200 -2.969 1.00 41.69 86 GLY A CA 1
ATOM 624 C C . GLY A 1 86 ? -18.004 -15.856 -4.137 1.00 41.69 86 GLY A C 1
ATOM 625 O O . GLY A 1 86 ? -18.934 -15.280 -4.696 1.00 41.69 86 GLY A O 1
ATOM 626 N N . ALA A 1 87 ? -17.565 -17.057 -4.510 1.00 46.41 87 ALA A N 1
ATOM 627 C CA . ALA A 1 87 ? -18.308 -17.993 -5.340 1.00 46.41 87 ALA A CA 1
ATOM 628 C C . ALA A 1 87 ? -19.714 -18.199 -4.744 1.00 46.41 87 ALA A C 1
ATOM 630 O O . ALA A 1 87 ? -19.933 -18.989 -3.834 1.00 46.41 87 ALA A O 1
ATOM 631 N N . GLY A 1 88 ? -20.655 -17.398 -5.224 1.00 43.38 88 GLY A N 1
ATOM 632 C CA . GLY A 1 88 ? -22.015 -17.298 -4.712 1.00 43.38 88 GLY A CA 1
ATOM 633 C C . GLY A 1 88 ? -22.838 -16.370 -5.593 1.00 43.38 88 GLY A C 1
ATOM 634 O O . GLY A 1 88 ? -23.651 -15.591 -5.102 1.00 43.38 88 GLY A O 1
ATOM 635 N N . GLY A 1 89 ? -22.596 -16.423 -6.906 1.00 48.19 89 GLY A N 1
ATOM 636 C CA . GLY A 1 89 ? -23.490 -15.858 -7.904 1.00 48.19 89 GLY A CA 1
ATOM 637 C C . GLY A 1 89 ? -24.819 -16.601 -7.848 1.00 48.19 89 GLY A C 1
ATOM 638 O O . GLY A 1 89 ? -25.049 -17.532 -8.613 1.00 48.19 89 GLY A O 1
ATOM 639 N N . ALA A 1 90 ? -25.688 -16.214 -6.917 1.00 53.31 90 ALA A N 1
ATOM 640 C CA . ALA A 1 90 ? -27.084 -16.598 -6.965 1.00 53.31 90 ALA A CA 1
ATOM 641 C C . ALA A 1 90 ? -27.653 -16.068 -8.295 1.00 53.31 90 ALA A C 1
ATOM 643 O O . ALA A 1 90 ? -27.546 -14.864 -8.562 1.00 53.31 90 ALA A O 1
ATOM 644 N N . PRO A 1 91 ? -28.223 -16.926 -9.158 1.00 53.47 91 PRO A N 1
ATOM 645 C CA . PRO A 1 91 ? -28.769 -16.478 -10.427 1.00 53.47 91 PRO A CA 1
ATOM 646 C C . PRO A 1 91 ? -29.864 -15.446 -10.157 1.00 53.47 91 PRO A C 1
ATOM 648 O O . PRO A 1 91 ? -30.790 -15.692 -9.376 1.00 53.47 91 PRO A O 1
ATOM 651 N N . LYS A 1 92 ? -29.754 -14.277 -10.804 1.00 60.66 92 LYS A N 1
ATOM 652 C CA . LYS A 1 92 ? -30.822 -13.274 -10.861 1.00 60.66 92 LYS A CA 1
ATOM 653 C C . LYS A 1 92 ? -32.107 -13.991 -11.275 1.00 60.66 92 LYS A C 1
ATOM 655 O O . LYS A 1 92 ? -32.257 -14.373 -12.433 1.00 60.66 92 LYS A O 1
ATOM 660 N N . LYS A 1 93 ? -33.039 -14.178 -10.334 1.00 54.47 93 LYS A N 1
ATOM 661 C CA . LYS A 1 93 ? -34.410 -14.584 -10.649 1.00 54.47 93 LYS A CA 1
ATOM 662 C C . LYS A 1 93 ? -34.974 -13.535 -11.601 1.00 54.47 93 LYS A C 1
ATOM 664 O O . LYS A 1 93 ? -35.257 -12.412 -11.190 1.00 54.47 93 LYS A O 1
ATOM 669 N N . VAL A 1 94 ? -35.112 -13.908 -12.869 1.00 56.38 94 VAL A N 1
ATOM 670 C CA . VAL A 1 94 ? -35.885 -13.170 -13.865 1.00 56.38 94 VAL A CA 1
ATOM 671 C C . VAL A 1 94 ? -37.311 -13.086 -13.325 1.00 56.38 94 VAL A C 1
ATOM 673 O O . VAL A 1 94 ? -38.057 -14.067 -13.317 1.00 56.38 94 VAL A O 1
ATOM 676 N N . LYS A 1 95 ? -37.663 -11.926 -12.766 1.00 59.94 95 LYS A N 1
ATOM 677 C CA . LYS A 1 95 ? -39.011 -11.641 -12.286 1.00 59.94 95 LYS A CA 1
ATOM 678 C C . LYS A 1 95 ? -39.894 -11.495 -13.519 1.00 59.94 95 LYS A C 1
ATOM 680 O O . LYS A 1 95 ? -39.868 -10.477 -14.193 1.00 59.94 95 LYS A O 1
ATOM 685 N N . LYS A 1 96 ? -40.633 -12.564 -13.805 1.00 52.28 96 LYS A N 1
ATOM 686 C CA . LYS A 1 96 ? -41.724 -12.655 -14.776 1.00 52.28 96 LYS A CA 1
ATOM 687 C C . LYS A 1 96 ? -42.625 -11.418 -14.658 1.00 52.28 96 LYS A C 1
ATOM 689 O O . LYS A 1 96 ? -43.367 -11.297 -13.683 1.00 52.28 96 LYS A O 1
ATOM 694 N N . GLU A 1 97 ? -42.549 -10.510 -15.626 1.00 44.94 97 GLU A N 1
ATOM 695 C CA . GLU A 1 97 ? -43.506 -9.415 -15.767 1.00 44.94 97 GLU A CA 1
ATOM 696 C C . GLU A 1 97 ? -44.877 -10.012 -16.103 1.00 44.94 97 GLU A C 1
ATOM 698 O O . GLU A 1 97 ? -45.117 -10.524 -17.196 1.00 44.94 97 GLU A O 1
ATOM 703 N N . LYS A 1 98 ? -45.783 -9.988 -15.122 1.00 46.66 98 LYS A N 1
ATOM 704 C CA . LYS A 1 98 ? -47.222 -9.988 -15.373 1.00 46.66 98 LYS A CA 1
ATOM 705 C C . LYS A 1 98 ? -47.735 -8.575 -15.123 1.00 46.66 98 LYS A C 1
ATOM 707 O O . LYS A 1 98 ? -47.689 -8.064 -14.011 1.00 46.66 98 LYS A O 1
ATOM 712 N N . ASN A 1 99 ? -48.181 -8.004 -16.228 1.00 50.06 99 ASN A N 1
ATOM 713 C CA . ASN A 1 99 ? -48.994 -6.820 -16.439 1.00 50.06 99 ASN A CA 1
ATOM 714 C C . ASN A 1 99 ? -50.062 -6.558 -15.347 1.00 50.06 99 ASN A C 1
ATOM 716 O O . ASN A 1 99 ? -50.808 -7.478 -15.016 1.00 50.06 99 ASN A O 1
ATOM 720 N N . ALA A 1 100 ? -50.127 -5.315 -14.844 1.00 43.16 100 ALA A N 1
ATOM 721 C CA . ALA A 1 100 ? -51.270 -4.589 -14.244 1.00 43.16 100 ALA A CA 1
ATOM 722 C C . ALA A 1 100 ? -50.679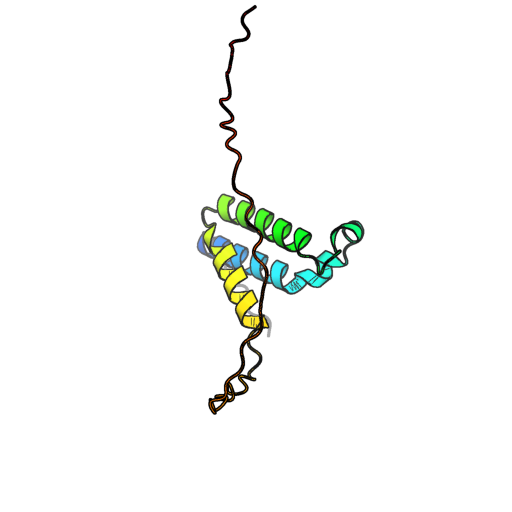 -3.377 -13.483 1.00 43.16 100 ALA A C 1
ATOM 724 O O . ALA A 1 100 ? -49.935 -3.554 -12.528 1.00 43.16 100 ALA A O 1
ATOM 725 N N . GLY A 1 101 ? -50.824 -2.120 -13.902 1.00 41.97 101 GLY A N 1
ATOM 726 C CA . GLY A 1 101 ? -52.092 -1.424 -14.094 1.00 41.97 101 GLY A CA 1
ATOM 727 C C . GLY A 1 101 ? -52.440 -0.651 -12.812 1.00 41.97 101 GLY A C 1
ATOM 728 O O . GLY A 1 101 ? -53.064 -1.214 -11.922 1.00 41.97 101 GLY A O 1
ATOM 729 N N . GLY A 1 102 ? -52.035 0.623 -12.705 1.00 43.44 102 GLY A N 1
ATOM 730 C CA . GLY A 1 102 ? -52.479 1.506 -11.614 1.00 43.44 102 GLY A CA 1
ATOM 731 C C . GLY A 1 102 ? -51.644 2.786 -11.415 1.00 43.44 102 GLY A C 1
ATOM 732 O O . GLY A 1 102 ? -50.493 2.681 -11.000 1.00 43.44 102 GLY A O 1
ATOM 733 N N . PRO A 1 103 ? -52.195 3.994 -11.667 1.00 55.91 103 PRO A N 1
ATOM 734 C CA . PRO A 1 103 ? -51.497 5.274 -11.526 1.00 55.91 103 PRO A CA 1
ATOM 735 C C . PRO A 1 103 ? -51.757 5.931 -10.160 1.00 55.91 103 PRO A C 1
ATOM 737 O O . PRO A 1 103 ? -52.892 5.948 -9.686 1.00 55.91 103 PRO A O 1
ATOM 740 N N . SER A 1 104 ? -50.751 6.574 -9.555 1.00 54.19 104 SER A N 1
ATOM 741 C CA . SER A 1 104 ? -50.952 7.634 -8.545 1.00 54.19 104 SER A CA 1
ATOM 742 C C . SER A 1 104 ? -49.695 8.520 -8.438 1.00 54.19 104 SER A C 1
ATOM 744 O O . SER A 1 104 ? -48.641 8.033 -8.062 1.00 54.19 104 SER A O 1
ATOM 746 N N . LYS A 1 105 ? -49.647 9.729 -9.021 1.00 55.31 105 LYS A N 1
ATOM 747 C CA . LYS A 1 105 ? -50.188 11.048 -8.593 1.00 55.31 105 LYS A CA 1
ATOM 748 C C . LYS A 1 105 ? -49.219 11.859 -7.692 1.00 55.31 105 LYS A C 1
ATOM 750 O O . LYS A 1 105 ? -49.263 11.725 -6.482 1.00 55.31 105 LYS A O 1
ATOM 755 N N . LYS A 1 106 ? -48.512 12.816 -8.334 1.00 50.59 106 LYS A N 1
ATOM 756 C CA . LYS A 1 106 ? -48.009 14.139 -7.847 1.00 50.59 106 LYS A CA 1
ATOM 757 C C . LYS A 1 106 ? -46.891 14.109 -6.770 1.00 50.59 106 LYS A C 1
ATOM 759 O O . LYS A 1 106 ? -47.018 13.422 -5.775 1.00 50.59 106 LYS A O 1
ATOM 764 N N . ARG A 1 107 ? -45.800 14.891 -6.858 1.00 54.72 107 ARG A N 1
ATOM 765 C CA . ARG A 1 107 ? -45.714 16.350 -7.106 1.00 54.72 107 ARG A CA 1
ATOM 766 C C . ARG A 1 107 ? -44.434 16.784 -7.846 1.00 54.72 107 ARG A C 1
ATOM 768 O O . ARG A 1 107 ? -43.368 16.221 -7.643 1.00 54.72 107 ARG A O 1
ATOM 775 N N . LYS A 1 108 ? -44.591 17.867 -8.620 1.00 52.78 108 LYS A N 1
ATOM 776 C CA . LYS A 1 108 ? -43.555 18.811 -9.073 1.00 52.78 108 LYS A CA 1
ATOM 777 C C . LYS A 1 108 ? -42.833 19.436 -7.872 1.00 52.78 108 LYS A C 1
ATOM 779 O O . LYS A 1 108 ? -43.512 19.947 -6.985 1.00 52.78 108 LYS A O 1
ATOM 784 N N . VAL A 1 109 ? -41.509 19.533 -7.938 1.00 46.25 109 VAL A N 1
ATOM 785 C CA . VAL A 1 109 ? -40.782 20.711 -7.447 1.00 46.25 109 VAL A CA 1
ATOM 786 C C . VAL A 1 109 ? -39.931 21.203 -8.610 1.00 46.25 109 VAL A C 1
ATOM 788 O O . VAL A 1 109 ? -39.076 20.486 -9.119 1.00 46.25 109 VAL A O 1
ATOM 791 N N . LYS A 1 110 ? -40.276 22.404 -9.070 1.00 46.47 110 LYS A N 1
ATOM 792 C CA . LYS A 1 110 ? -39.525 23.242 -9.995 1.00 46.47 110 LYS A CA 1
ATOM 793 C C . LYS A 1 110 ? -38.830 24.273 -9.108 1.00 46.47 110 LYS A C 1
ATOM 795 O O . LYS A 1 110 ? -39.534 24.998 -8.412 1.00 46.47 110 LYS A O 1
ATOM 800 N N . VAL A 1 111 ? -37.505 24.313 -9.118 1.00 46.00 111 VAL A N 1
ATOM 801 C CA . VAL A 1 111 ? -36.736 25.501 -8.736 1.00 46.00 111 VAL A CA 1
ATOM 802 C C . VAL A 1 111 ? -35.783 25.729 -9.900 1.00 46.00 111 VAL A C 1
ATOM 804 O O . VAL A 1 111 ? -34.842 24.968 -10.100 1.00 46.00 111 VAL A O 1
ATOM 807 N N . GLU A 1 112 ? -36.173 26.677 -10.747 1.00 40.44 112 GLU A N 1
ATOM 808 C CA . GLU A 1 112 ? -35.264 27.378 -11.646 1.00 40.44 112 GLU A CA 1
ATOM 809 C C . GLU A 1 112 ? -34.528 28.448 -10.835 1.00 40.44 112 GLU A C 1
ATOM 811 O O . GLU A 1 112 ? -35.092 28.967 -9.869 1.00 40.44 112 GLU A O 1
ATOM 816 N N . ASP A 1 113 ? -33.342 28.787 -11.337 1.00 40.38 113 ASP A N 1
ATOM 817 C CA . ASP A 1 113 ? -32.597 30.029 -11.121 1.00 40.38 113 ASP A CA 1
ATOM 818 C C . ASP A 1 113 ? -31.785 30.161 -9.819 1.00 40.38 113 ASP A C 1
ATOM 820 O O . ASP A 1 113 ? -32.329 30.257 -8.723 1.00 40.38 113 ASP A O 1
ATOM 824 N N . SER A 1 114 ? -30.453 30.155 -9.943 1.00 50.66 114 SER A N 1
ATOM 825 C CA . SER A 1 114 ? -29.731 31.416 -10.164 1.00 50.66 114 SER A CA 1
ATOM 826 C C . SER A 1 114 ? -28.282 31.167 -10.601 1.00 50.66 114 SER A C 1
ATOM 828 O O . SER A 1 114 ? -27.522 30.449 -9.949 1.00 50.66 114 SER A O 1
ATOM 830 N N . ASP A 1 115 ? -27.963 31.762 -11.750 1.00 49.09 115 ASP A N 1
ATOM 831 C CA . ASP A 1 115 ? -26.674 32.346 -12.121 1.00 49.09 115 ASP A CA 1
ATOM 832 C C . ASP A 1 115 ? -25.943 32.945 -10.910 1.00 49.09 115 ASP A C 1
ATOM 834 O O . ASP A 1 115 ? -26.513 33.779 -10.215 1.00 49.09 115 ASP A O 1
ATOM 838 N N . ASP A 1 116 ? -24.668 32.604 -10.720 1.00 54.06 116 ASP A N 1
ATOM 839 C CA . ASP A 1 116 ? -23.690 33.595 -10.262 1.00 54.06 116 ASP A CA 1
ATOM 840 C C . ASP A 1 116 ? -22.286 33.208 -10.746 1.00 54.06 116 ASP A C 1
ATOM 842 O O . ASP A 1 116 ? -21.587 32.327 -10.235 1.00 54.06 116 ASP A O 1
ATOM 846 N N . ASP A 1 117 ? -21.938 33.893 -11.827 1.00 52.62 117 ASP A N 1
ATOM 847 C CA . ASP A 1 117 ? -20.660 34.000 -12.501 1.00 52.62 117 ASP A CA 1
ATOM 848 C C . ASP A 1 117 ? -19.631 34.608 -11.523 1.00 52.62 117 ASP A C 1
ATOM 850 O O . ASP A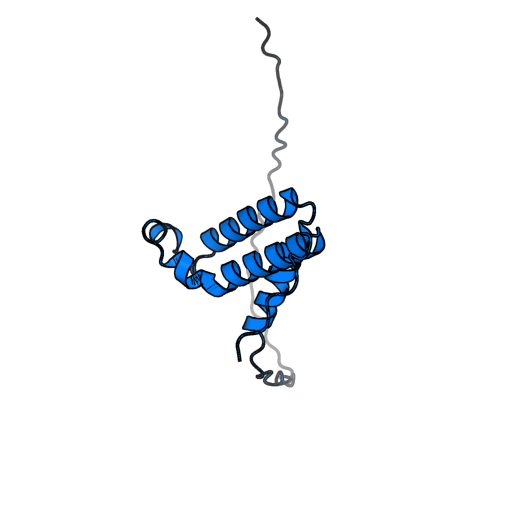 1 117 ? -19.576 35.822 -11.315 1.00 52.62 117 ASP A O 1
ATOM 854 N N . ILE A 1 118 ? -18.802 33.778 -10.874 1.00 48.94 118 ILE A N 1
ATOM 855 C CA . ILE A 1 118 ? -17.696 34.275 -10.036 1.00 48.94 118 ILE A CA 1
ATOM 856 C C . ILE A 1 118 ? -16.578 34.768 -10.958 1.00 48.94 118 ILE A C 1
ATOM 858 O O . ILE A 1 118 ? -15.599 34.081 -11.257 1.00 48.94 118 ILE A O 1
ATOM 862 N N . LYS A 1 119 ? -16.734 36.010 -11.409 1.00 51.00 119 LYS A N 1
ATOM 863 C CA . LYS A 1 119 ? -15.714 36.784 -12.105 1.00 51.00 119 LYS A CA 1
ATOM 864 C C . LYS A 1 119 ? -14.680 37.258 -11.083 1.00 51.00 119 LYS A C 1
ATOM 866 O O . LYS A 1 119 ? -14.838 38.295 -10.442 1.00 51.00 119 LYS A O 1
ATOM 871 N N . VAL A 1 120 ? -13.618 36.472 -10.911 1.00 50.44 120 VAL A N 1
ATOM 872 C CA . VAL A 1 120 ? -12.460 36.830 -10.080 1.00 50.44 120 VAL A CA 1
ATOM 873 C C . VAL A 1 120 ? -11.754 38.027 -10.720 1.00 50.44 120 VAL A C 1
ATOM 875 O O . VAL A 1 120 ? -11.049 37.893 -11.718 1.00 50.44 120 VAL A O 1
ATOM 878 N N . LYS A 1 121 ? -11.973 39.218 -10.162 1.00 57.12 121 LYS A N 1
ATOM 879 C CA . LYS A 1 121 ? -11.217 40.424 -10.494 1.00 57.12 121 LYS A CA 1
ATOM 880 C C . LYS A 1 121 ? -9.955 40.441 -9.632 1.00 57.12 121 LYS A C 1
ATOM 882 O O . LYS A 1 121 ? -10.018 40.766 -8.452 1.00 57.12 121 LYS A O 1
ATOM 887 N N . VAL A 1 122 ? -8.836 40.032 -10.226 1.00 55.16 122 VAL A N 1
ATOM 888 C CA . VAL A 1 122 ? -7.490 40.297 -9.707 1.00 55.16 122 VAL A CA 1
ATOM 889 C C . VAL A 1 122 ? -7.175 41.762 -10.012 1.00 55.16 122 VAL A C 1
ATOM 891 O O . VAL A 1 122 ? -7.128 42.147 -11.177 1.00 55.16 122 VAL A O 1
ATOM 894 N N . SER A 1 123 ? -7.017 42.561 -8.964 1.00 58.28 123 SER A N 1
ATOM 895 C CA . SER A 1 123 ? -6.245 43.809 -8.967 1.00 58.28 123 SER A CA 1
ATOM 896 C C . SER A 1 123 ? -5.056 43.496 -8.050 1.00 58.28 123 SER A C 1
ATOM 898 O O . SER A 1 123 ? -5.290 43.104 -6.910 1.00 58.28 123 SER A O 1
ATOM 900 N N . ASP A 1 124 ? -3.865 43.238 -8.587 1.00 55.09 124 ASP A N 1
ATOM 901 C CA . ASP A 1 124 ? -2.774 44.217 -8.747 1.00 55.09 124 ASP A CA 1
ATOM 902 C C . ASP A 1 124 ? -2.595 45.085 -7.490 1.00 55.09 124 ASP A C 1
ATOM 904 O O . ASP A 1 124 ? -3.308 46.068 -7.285 1.00 55.09 124 ASP A O 1
ATOM 908 N N . ASP A 1 125 ? -1.688 44.615 -6.631 1.00 65.81 125 ASP A N 1
ATOM 909 C CA . ASP A 1 125 ? -1.205 45.224 -5.391 1.00 65.81 125 ASP A CA 1
ATOM 910 C C . ASP A 1 125 ? 0.203 45.752 -5.722 1.00 65.81 125 ASP A C 1
ATOM 912 O O . ASP A 1 125 ? 1.141 44.968 -5.885 1.00 65.81 125 ASP A O 1
ATOM 916 N N . ASP A 1 126 ? 0.300 47.062 -5.948 1.00 59.09 126 ASP A N 1
ATOM 917 C CA . ASP A 1 126 ? 1.518 47.799 -6.300 1.00 59.09 126 ASP A CA 1
ATOM 918 C C . ASP A 1 126 ? 1.634 48.951 -5.288 1.00 59.09 126 ASP A C 1
ATOM 920 O O . ASP A 1 126 ? 0.924 49.950 -5.417 1.00 59.09 126 ASP A O 1
ATOM 924 N N . GLU A 1 127 ? 2.434 48.759 -4.230 1.00 54.59 127 GLU A N 1
ATOM 925 C CA . GLU A 1 127 ? 3.291 49.791 -3.606 1.00 54.59 127 GLU A CA 1
ATOM 926 C C . GLU A 1 127 ? 4.365 49.174 -2.689 1.00 54.59 127 GLU A C 1
ATOM 928 O O . GLU A 1 127 ? 4.022 48.335 -1.820 1.00 54.59 127 GLU A O 1
#

pLDDT: mean 72.13, std 18.05, range [40.38, 92.88]